Protein AF-A0AAX2QEC2-F1 (afdb_monomer_lite)

Structure (mmCIF, N/CA/C/O backbone):
data_AF-A0AAX2QEC2-F1
#
_entry.id   AF-A0AAX2QEC2-F1
#
loop_
_atom_site.group_PDB
_atom_site.id
_atom_site.type_symbol
_atom_site.label_atom_id
_atom_site.label_alt_id
_atom_site.label_comp_id
_atom_site.label_asym_id
_atom_site.label_entity_id
_atom_site.label_seq_id
_atom_site.pdbx_PDB_ins_code
_atom_site.Cartn_x
_atom_site.Cartn_y
_atom_site.Cartn_z
_atom_site.occupancy
_atom_site.B_iso_or_equiv
_atom_site.auth_seq_id
_atom_site.auth_comp_id
_atom_site.auth_asym_id
_atom_site.auth_atom_id
_atom_site.pdbx_PDB_model_num
ATOM 1 N N . MET A 1 1 ? 20.674 9.245 12.504 1.00 83.12 1 MET A N 1
ATOM 2 C CA . MET A 1 1 ? 20.802 9.382 11.029 1.00 83.12 1 MET A CA 1
ATOM 3 C C . MET A 1 1 ? 20.194 8.205 10.262 1.00 83.12 1 MET A C 1
ATOM 5 O O . MET A 1 1 ? 19.569 8.452 9.243 1.00 83.12 1 MET A O 1
ATOM 9 N N . VAL A 1 2 ? 20.346 6.957 10.723 1.00 93.00 2 VAL A N 1
ATOM 10 C CA . VAL A 1 2 ? 19.793 5.765 10.044 1.00 93.00 2 VAL A CA 1
ATOM 11 C C . VAL A 1 2 ? 18.273 5.659 10.198 1.00 93.00 2 VAL A C 1
ATOM 13 O O . VAL A 1 2 ? 17.569 5.544 9.206 1.00 93.00 2 VAL A O 1
ATOM 16 N N . GLU A 1 3 ? 17.758 5.792 11.419 1.00 93.44 3 GLU A N 1
ATOM 17 C CA . GLU A 1 3 ? 16.328 5.628 11.724 1.00 93.44 3 GLU A CA 1
ATOM 18 C C . GLU A 1 3 ? 15.413 6.558 10.909 1.00 93.44 3 GLU A C 1
ATOM 20 O O . GLU A 1 3 ? 14.473 6.101 10.268 1.00 93.44 3 GLU A O 1
ATOM 25 N N . GLY A 1 4 ? 15.735 7.854 10.835 1.00 95.44 4 GLY A N 1
ATOM 26 C CA . GLY A 1 4 ? 14.963 8.803 10.024 1.00 95.44 4 GLY A CA 1
ATOM 27 C C . GLY A 1 4 ? 14.975 8.480 8.524 1.00 95.44 4 GLY A C 1
ATOM 28 O O . GLY A 1 4 ? 13.974 8.691 7.847 1.00 95.44 4 GLY A O 1
ATOM 29 N N . ARG A 1 5 ? 16.077 7.916 8.004 1.00 95.19 5 ARG A N 1
ATOM 30 C CA . ARG A 1 5 ? 16.149 7.454 6.607 1.00 95.19 5 ARG A CA 1
ATOM 31 C C . ARG A 1 5 ? 15.315 6.195 6.390 1.00 95.19 5 ARG A C 1
ATOM 33 O O . ARG A 1 5 ? 14.713 6.066 5.335 1.00 95.19 5 ARG A O 1
ATOM 40 N N . MET A 1 6 ? 15.253 5.303 7.378 1.00 96.19 6 MET A N 1
ATOM 41 C CA . MET A 1 6 ? 14.380 4.126 7.327 1.00 96.19 6 MET A CA 1
ATOM 42 C C . MET A 1 6 ? 12.912 4.514 7.342 1.00 96.19 6 MET A C 1
ATOM 44 O O . MET A 1 6 ? 12.148 3.992 6.537 1.00 96.19 6 MET A O 1
ATOM 48 N N . ARG A 1 7 ? 12.526 5.489 8.169 1.00 94.00 7 ARG A N 1
ATOM 49 C CA . ARG A 1 7 ? 11.157 6.010 8.144 1.00 94.00 7 ARG A CA 1
ATOM 50 C C . ARG A 1 7 ? 10.799 6.578 6.769 1.00 94.00 7 ARG A C 1
ATOM 52 O O . ARG A 1 7 ? 9.804 6.164 6.189 1.00 94.00 7 ARG A O 1
ATOM 59 N N . LYS A 1 8 ? 11.662 7.439 6.219 1.00 95.56 8 LYS A N 1
ATOM 60 C CA . LYS A 1 8 ? 11.465 8.022 4.886 1.00 95.56 8 LYS A CA 1
ATOM 61 C C . LYS A 1 8 ? 11.386 6.957 3.786 1.00 95.56 8 LYS A C 1
ATOM 63 O O . LYS A 1 8 ? 10.552 7.057 2.900 1.00 95.56 8 LYS A O 1
ATOM 68 N N . PHE A 1 9 ? 12.220 5.921 3.859 1.00 96.62 9 PHE A N 1
ATOM 69 C CA . PHE A 1 9 ? 12.163 4.810 2.913 1.00 96.62 9 PHE A CA 1
ATOM 70 C C . PHE A 1 9 ? 10.775 4.154 2.904 1.00 96.62 9 PHE A C 1
ATOM 72 O O . PHE A 1 9 ? 10.190 3.995 1.838 1.00 96.62 9 PHE A O 1
ATOM 79 N N . PHE A 1 10 ? 10.203 3.844 4.072 1.00 95.81 10 PHE A N 1
ATOM 80 C CA . PHE A 1 10 ? 8.850 3.280 4.141 1.00 95.81 10 PHE A CA 1
ATOM 81 C C . PHE A 1 10 ? 7.774 4.244 3.632 1.00 95.81 10 PHE A C 1
ATOM 83 O O . PHE A 1 10 ? 6.869 3.801 2.931 1.00 95.81 10 PHE A O 1
ATOM 90 N N . GLU A 1 11 ? 7.887 5.541 3.925 1.00 95.56 11 GLU A N 1
ATOM 91 C CA . GLU A 1 11 ? 6.990 6.577 3.386 1.00 95.56 11 GLU A CA 1
ATOM 92 C C . GLU A 1 11 ? 7.014 6.626 1.844 1.00 95.56 11 GLU A C 1
ATOM 94 O O . GLU A 1 11 ? 6.022 7.017 1.237 1.00 95.56 11 GLU A O 1
ATOM 99 N N . GLU A 1 12 ? 8.107 6.202 1.199 1.00 95.00 12 GLU A N 1
ATOM 100 C CA . GLU A 1 12 ? 8.240 6.179 -0.263 1.00 95.00 12 GLU A CA 1
ATOM 101 C C . GLU A 1 12 ? 7.785 4.848 -0.885 1.00 95.00 12 GLU A C 1
ATOM 103 O O . GLU A 1 12 ? 7.171 4.862 -1.954 1.00 95.00 12 GLU A O 1
ATOM 108 N N . VAL A 1 13 ? 8.042 3.701 -0.240 1.00 95.88 13 VAL A N 1
ATOM 109 C CA . VAL A 1 13 ? 7.846 2.377 -0.873 1.00 95.88 13 VAL A CA 1
ATOM 110 C C . VAL A 1 13 ? 6.710 1.524 -0.306 1.00 95.88 13 VAL A C 1
ATOM 112 O O . VAL A 1 13 ? 6.294 0.570 -0.962 1.00 95.88 13 VAL A O 1
ATOM 115 N N . ALA A 1 14 ? 6.203 1.813 0.895 1.00 96.31 14 ALA A N 1
ATOM 116 C CA . ALA A 1 14 ? 5.172 1.000 1.538 1.00 96.31 14 ALA A CA 1
ATOM 117 C C . ALA A 1 14 ? 3.810 1.700 1.476 1.00 96.31 14 ALA A C 1
ATOM 119 O O . ALA A 1 14 ? 3.615 2.732 2.114 1.00 96.31 14 ALA A O 1
ATOM 120 N N . LEU A 1 15 ? 2.846 1.100 0.764 1.00 96.62 15 LEU A N 1
ATOM 121 C CA . LEU A 1 15 ? 1.518 1.681 0.509 1.00 96.62 15 LEU A CA 1
ATOM 122 C C . LEU A 1 15 ? 0.870 2.287 1.762 1.00 96.62 15 LEU A C 1
ATOM 124 O O . LEU A 1 15 ? 0.414 3.421 1.743 1.00 96.62 15 LEU A O 1
ATOM 128 N N . LEU A 1 16 ? 0.851 1.545 2.870 1.00 96.62 16 LEU A N 1
ATOM 129 C CA . LEU A 1 16 ? 0.195 1.971 4.110 1.00 96.62 16 LEU A CA 1
ATOM 130 C C . LEU A 1 16 ? 0.886 3.163 4.798 1.00 96.62 16 LEU A C 1
ATOM 132 O O . LEU A 1 16 ? 0.247 3.886 5.565 1.00 96.62 16 LEU A O 1
ATOM 136 N N . SER A 1 17 ? 2.175 3.369 4.531 1.00 97.00 17 SER A N 1
ATOM 137 C CA . SER A 1 17 ? 2.990 4.456 5.083 1.00 97.00 17 SER A CA 1
ATOM 138 C C . SER A 1 17 ? 3.004 5.706 4.200 1.00 97.00 17 SER A C 1
ATOM 140 O O . SER A 1 17 ? 3.402 6.765 4.678 1.00 97.00 17 SER A O 1
ATOM 142 N N . GLN A 1 18 ? 2.571 5.602 2.944 1.00 97.25 18 GLN A N 1
ATOM 143 C CA . GLN A 1 18 ? 2.523 6.720 2.003 1.00 97.25 18 GLN A CA 1
ATOM 144 C C . GLN A 1 18 ? 1.454 7.749 2.390 1.00 97.25 18 GLN A C 1
ATOM 146 O O . GLN A 1 18 ? 0.418 7.403 2.967 1.00 97.25 18 GLN A O 1
ATOM 151 N N . ALA A 1 19 ? 1.690 9.012 2.028 1.00 97.19 19 ALA A N 1
ATOM 152 C CA . ALA A 1 19 ? 0.677 10.064 2.078 1.00 97.19 19 ALA A CA 1
ATOM 153 C C . ALA A 1 19 ? -0.479 9.739 1.120 1.00 97.19 19 ALA A C 1
ATOM 155 O O . ALA A 1 19 ? -0.268 9.216 0.021 1.00 97.19 19 ALA A O 1
ATOM 156 N N . PHE A 1 20 ? -1.709 10.036 1.528 1.00 96.44 20 PHE A N 1
ATOM 157 C CA . PHE A 1 20 ? -2.878 9.713 0.725 1.00 96.44 20 PHE A CA 1
ATOM 158 C C . PHE A 1 20 ? -3.072 10.732 -0.411 1.00 96.44 20 PHE A C 1
ATOM 160 O O . PHE A 1 20 ? -3.082 11.936 -0.202 1.00 96.44 20 PHE A O 1
ATOM 167 N N . VAL A 1 21 ? -3.233 10.267 -1.654 1.00 94.50 21 VAL A N 1
ATOM 168 C CA . VAL A 1 21 ? -3.214 11.156 -2.837 1.00 94.50 21 VAL A CA 1
ATOM 169 C C . VAL A 1 21 ? -4.380 12.155 -2.861 1.00 94.50 21 VAL A C 1
ATOM 171 O O . VAL A 1 21 ? -4.218 13.273 -3.339 1.00 94.50 21 VAL A O 1
ATOM 174 N N . ILE A 1 22 ? -5.555 11.769 -2.350 1.00 92.38 22 ILE A N 1
ATOM 175 C CA . ILE A 1 22 ? -6.749 12.635 -2.339 1.00 92.38 22 ILE A CA 1
ATOM 176 C C . ILE A 1 22 ? -6.635 13.716 -1.256 1.00 92.38 22 ILE A C 1
ATOM 178 O O . ILE A 1 22 ? -7.066 14.848 -1.460 1.00 92.38 22 ILE A O 1
ATOM 182 N N . ASN A 1 23 ? -6.048 13.362 -0.114 1.00 90.06 23 ASN A N 1
ATOM 183 C CA . ASN A 1 23 ? -5.749 14.269 0.983 1.00 90.06 23 ASN A CA 1
ATOM 184 C C . ASN A 1 23 ? -4.360 13.913 1.540 1.00 90.06 23 ASN A C 1
ATOM 186 O O . ASN A 1 23 ? -4.259 12.897 2.226 1.00 90.06 23 ASN A O 1
ATOM 190 N N . PRO A 1 24 ? -3.314 14.710 1.261 1.00 89.38 24 PRO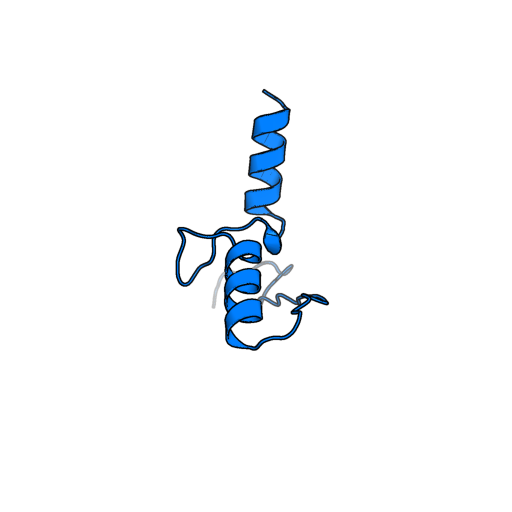 A N 1
ATOM 191 C CA . PRO A 1 24 ? -1.945 14.385 1.664 1.00 89.38 24 PRO A CA 1
ATOM 192 C C . PRO A 1 24 ? -1.662 14.497 3.167 1.00 89.38 24 PRO A C 1
ATOM 194 O O . PRO A 1 24 ? -0.572 14.112 3.586 1.00 89.38 24 PRO A O 1
ATOM 197 N N . ASP A 1 25 ? -2.594 15.032 3.964 1.00 94.06 25 ASP A N 1
ATOM 198 C CA . ASP A 1 25 ? -2.417 15.194 5.412 1.00 94.06 25 ASP A CA 1
ATOM 199 C C . ASP A 1 25 ? -2.323 13.834 6.145 1.00 94.06 25 ASP A C 1
ATOM 201 O O . ASP A 1 25 ? -1.375 13.627 6.912 1.00 94.06 25 ASP A O 1
ATOM 205 N N . PRO A 1 26 ? -3.256 12.877 5.943 1.00 96.19 26 PRO A N 1
ATOM 206 C CA . PRO A 1 26 ? -3.129 11.519 6.462 1.00 96.19 26 PRO A CA 1
ATOM 207 C C . PRO A 1 26 ? -2.292 10.594 5.565 1.00 96.19 26 PRO A C 1
ATOM 209 O O . PRO A 1 26 ? -2.182 10.755 4.348 1.00 96.19 26 PRO A O 1
ATOM 212 N N . THR A 1 27 ? -1.781 9.520 6.171 1.00 97.62 27 THR A N 1
ATOM 213 C CA . THR A 1 27 ? -1.296 8.356 5.420 1.00 97.62 27 THR A CA 1
ATOM 214 C C . THR A 1 27 ? -2.454 7.502 4.907 1.00 97.62 27 THR A C 1
ATOM 216 O O . THR A 1 27 ? -3.576 7.578 5.415 1.00 97.62 27 THR A O 1
ATOM 219 N N . VAL A 1 28 ? -2.180 6.604 3.960 1.00 96.88 28 VAL A N 1
ATOM 220 C CA . VAL A 1 28 ? -3.163 5.617 3.482 1.00 96.88 28 VAL A CA 1
ATOM 221 C C . VAL A 1 28 ? -3.711 4.765 4.636 1.00 96.88 28 VAL A C 1
ATOM 223 O O . VAL A 1 28 ? -4.917 4.546 4.711 1.00 96.88 28 VAL A O 1
ATOM 226 N N . ALA A 1 29 ? -2.870 4.336 5.587 1.00 96.81 29 ALA A N 1
ATOM 227 C CA . ALA A 1 29 ? -3.339 3.591 6.762 1.00 96.81 29 ALA A CA 1
ATOM 228 C C . ALA A 1 29 ? -4.300 4.402 7.645 1.00 96.81 29 ALA A C 1
ATOM 230 O O . ALA A 1 29 ? -5.255 3.847 8.189 1.00 96.81 29 ALA A O 1
ATOM 231 N N . ALA A 1 30 ? -4.056 5.705 7.807 1.00 96.75 30 ALA A N 1
ATOM 232 C CA . ALA A 1 30 ? -4.952 6.572 8.563 1.00 96.75 30 ALA A CA 1
ATOM 233 C C . ALA A 1 30 ? -6.290 6.761 7.830 1.00 96.75 30 ALA A C 1
ATOM 235 O O . ALA A 1 30 ? -7.338 6.610 8.455 1.00 96.75 30 ALA A O 1
ATOM 236 N N . ALA A 1 31 ? -6.255 6.965 6.511 1.00 96.12 31 ALA A N 1
ATOM 237 C CA . ALA A 1 31 ? -7.458 7.051 5.683 1.00 96.12 31 ALA A CA 1
ATOM 238 C C . ALA A 1 31 ? -8.298 5.758 5.738 1.00 96.12 31 ALA A C 1
ATOM 240 O O . ALA A 1 31 ? -9.524 5.813 5.826 1.00 96.12 31 ALA A O 1
ATOM 241 N N . ILE A 1 32 ? -7.654 4.583 5.765 1.00 96.19 32 ILE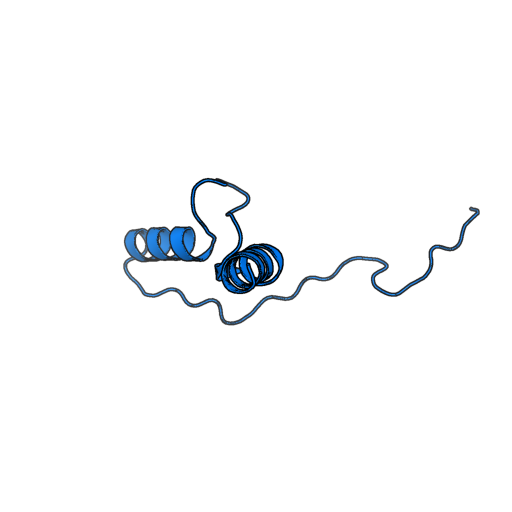 A N 1
ATOM 242 C CA . ILE A 1 32 ? -8.348 3.297 5.944 1.00 96.19 32 ILE A CA 1
ATOM 243 C C . ILE A 1 32 ? -9.057 3.249 7.300 1.00 96.19 32 ILE A C 1
ATOM 245 O O . ILE A 1 32 ? -10.233 2.905 7.347 1.00 96.19 32 ILE A O 1
ATOM 249 N N . LYS A 1 33 ? -8.400 3.659 8.391 1.00 96.31 33 LYS A N 1
ATOM 250 C CA . LYS A 1 33 ? -9.030 3.693 9.725 1.00 96.31 33 LYS A CA 1
ATOM 251 C C . LYS A 1 33 ? -10.228 4.639 9.800 1.00 96.31 33 LYS A C 1
ATOM 253 O O . LYS A 1 33 ? -11.158 4.404 10.570 1.00 96.31 33 LYS A O 1
ATOM 258 N N . GLU A 1 34 ? -10.210 5.735 9.051 1.00 95.06 34 GLU A N 1
ATOM 259 C CA . GLU A 1 34 ? -11.369 6.624 8.939 1.00 95.06 34 GLU A CA 1
ATOM 260 C C . GLU A 1 34 ? -12.512 5.950 8.175 1.00 95.06 34 GLU A C 1
ATOM 262 O O . GLU A 1 34 ? -13.661 6.002 8.619 1.00 95.06 34 GLU A O 1
ATOM 267 N N . ALA A 1 35 ? -12.196 5.241 7.088 1.00 95.31 35 ALA A N 1
ATOM 268 C CA . ALA A 1 35 ? -13.171 4.453 6.343 1.00 95.31 35 ALA A CA 1
ATOM 269 C C . ALA A 1 35 ? -13.771 3.310 7.185 1.00 95.31 35 ALA A C 1
ATOM 271 O O . ALA A 1 35 ? -14.983 3.107 7.145 1.00 95.31 35 ALA A O 1
ATOM 272 N N . GLU A 1 36 ? -12.971 2.620 8.007 1.00 97.00 36 GLU A N 1
ATOM 273 C CA . GLU A 1 36 ? -13.451 1.586 8.940 1.00 97.00 36 GLU A CA 1
ATOM 274 C C . GLU A 1 36 ? -14.524 2.135 9.885 1.00 97.00 36 GLU A C 1
ATOM 276 O O . GLU A 1 36 ? -15.553 1.496 10.101 1.00 97.00 36 GLU A O 1
ATOM 281 N N . LYS A 1 37 ? -14.323 3.348 10.419 1.00 96.12 37 LYS A N 1
ATOM 282 C CA . LYS A 1 37 ? -15.308 4.011 11.289 1.00 96.12 37 LYS A CA 1
ATOM 283 C C . LYS A 1 37 ? -16.592 4.358 10.542 1.00 96.12 37 LYS A C 1
ATOM 285 O O . LYS A 1 37 ? -17.668 4.238 11.119 1.00 96.12 37 LYS A O 1
ATOM 290 N N . ALA A 1 38 ? -16.480 4.798 9.289 1.00 95.25 38 ALA A N 1
ATOM 291 C CA . ALA A 1 38 ? -17.635 5.147 8.468 1.00 95.25 38 ALA A CA 1
ATOM 292 C C . ALA A 1 38 ? -18.465 3.911 8.082 1.00 95.25 38 ALA A C 1
ATOM 294 O O . ALA A 1 38 ? -19.692 3.979 8.053 1.00 95.25 38 ALA A O 1
ATOM 295 N N . VAL A 1 39 ? -17.802 2.785 7.805 1.00 96.25 39 VAL A N 1
ATOM 296 C CA . VAL A 1 39 ? -18.442 1.523 7.397 1.00 96.25 39 VAL A CA 1
ATOM 297 C C . VAL A 1 39 ? -18.893 0.683 8.601 1.00 96.25 39 VAL A C 1
ATOM 299 O O . VAL A 1 39 ? -19.853 -0.077 8.492 1.00 96.25 39 VAL A O 1
ATOM 302 N N . GLY A 1 40 ? -18.238 0.821 9.757 1.00 96.75 40 GLY A N 1
ATOM 303 C CA . GLY A 1 40 ? -18.527 0.047 10.969 1.00 96.75 40 GLY A CA 1
ATOM 304 C C . GLY A 1 40 ? -17.949 -1.373 10.961 1.00 96.75 40 GLY A C 1
ATOM 305 O O . GLY A 1 40 ? -18.410 -2.225 11.719 1.00 96.75 40 GLY A O 1
ATOM 306 N N . ALA A 1 41 ? -16.957 -1.640 10.110 1.00 97.06 41 ALA A N 1
ATOM 307 C CA . ALA A 1 41 ? -16.316 -2.943 9.955 1.00 97.06 41 ALA A CA 1
ATOM 308 C C . ALA A 1 41 ? -14.807 -2.778 9.687 1.00 97.06 41 ALA A C 1
ATOM 310 O O . ALA A 1 41 ? -14.407 -1.745 9.144 1.00 97.06 41 ALA A O 1
ATOM 311 N N . PRO A 1 42 ? -13.972 -3.771 10.050 1.00 96.19 42 PRO A N 1
ATOM 312 C CA . PRO A 1 42 ? -12.542 -3.737 9.758 1.00 96.19 42 PRO A CA 1
ATOM 313 C C . PRO A 1 42 ? -12.278 -3.813 8.250 1.00 96.19 42 PRO A C 1
ATOM 315 O O . PRO A 1 42 ? -12.977 -4.523 7.521 1.00 96.19 42 PRO A O 1
ATOM 318 N N . ILE A 1 43 ? -11.250 -3.102 7.793 1.00 96.81 43 ILE A N 1
ATOM 319 C CA . ILE A 1 43 ? -10.823 -3.045 6.395 1.00 96.81 43 ILE A CA 1
ATOM 320 C C . ILE A 1 43 ? -9.346 -3.420 6.335 1.00 96.81 43 ILE A C 1
ATOM 322 O O . ILE A 1 43 ? -8.487 -2.758 6.913 1.00 96.81 43 ILE A O 1
ATOM 326 N N . GLU A 1 44 ? -9.040 -4.460 5.567 1.00 95.62 44 GLU A N 1
ATOM 327 C CA . GLU A 1 44 ? -7.676 -4.929 5.353 1.00 95.62 44 GLU A CA 1
ATOM 328 C C . GLU A 1 44 ? -7.276 -4.795 3.881 1.00 95.62 44 GLU A C 1
ATOM 330 O O . GLU A 1 44 ? -8.039 -5.130 2.971 1.00 95.62 44 GLU A O 1
ATOM 335 N N . VAL A 1 45 ? -6.050 -4.324 3.638 1.00 95.94 45 VAL A N 1
ATOM 336 C CA . VAL A 1 45 ? -5.459 -4.313 2.296 1.00 95.94 45 VAL A CA 1
ATOM 337 C C . VAL A 1 45 ? -4.788 -5.658 2.045 1.00 95.94 45 VAL A C 1
ATOM 339 O O . VAL A 1 45 ? -3.653 -5.877 2.456 1.00 95.94 45 VAL A O 1
ATOM 342 N N . ALA A 1 46 ? -5.482 -6.546 1.332 1.00 97.19 46 ALA A N 1
ATOM 343 C CA . ALA A 1 46 ? -4.960 -7.872 0.990 1.00 97.19 46 ALA A CA 1
ATOM 344 C C . ALA A 1 46 ? -3.796 -7.834 -0.023 1.00 97.19 46 ALA A C 1
ATOM 346 O O . ALA A 1 46 ? -2.962 -8.735 -0.055 1.00 97.19 46 ALA A O 1
ATOM 347 N N . GLY A 1 47 ? -3.735 -6.802 -0.868 1.00 95.75 47 GLY A N 1
ATOM 348 C CA . GLY A 1 47 ? -2.678 -6.636 -1.860 1.00 95.75 47 GLY A CA 1
ATOM 349 C C . GLY A 1 47 ? -3.022 -5.590 -2.914 1.00 95.75 47 GLY A C 1
ATOM 350 O O . GLY A 1 47 ? -4.164 -5.142 -3.019 1.00 95.75 47 GLY A O 1
ATOM 351 N N . MET A 1 48 ? -2.023 -5.208 -3.710 1.00 95.31 48 MET A N 1
ATOM 352 C CA 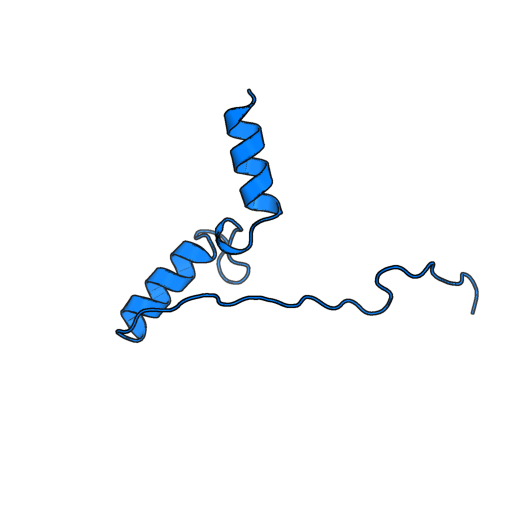. MET A 1 48 ? -2.202 -4.340 -4.872 1.00 95.31 48 MET A CA 1
ATOM 353 C C . MET A 1 48 ? -1.372 -4.842 -6.053 1.00 95.31 48 MET A C 1
ATOM 355 O O . MET A 1 48 ? -0.298 -5.412 -5.870 1.00 95.31 48 MET A O 1
ATOM 359 N N . ALA A 1 49 ? -1.849 -4.573 -7.265 1.00 95.81 49 ALA A N 1
ATOM 360 C C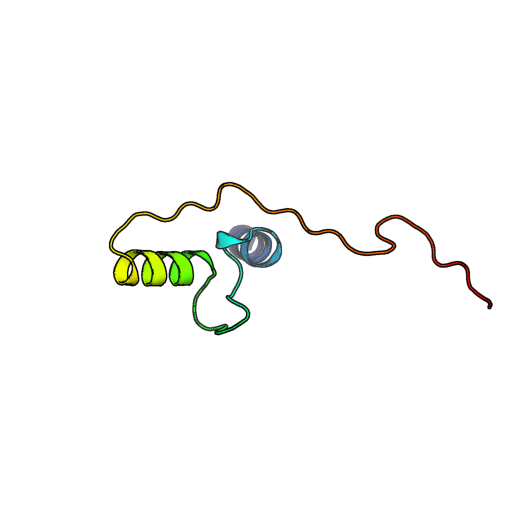A . ALA A 1 49 ? -1.076 -4.716 -8.489 1.00 95.81 49 ALA A CA 1
ATOM 361 C C . ALA A 1 49 ? -1.029 -3.355 -9.188 1.00 95.81 49 ALA A C 1
ATOM 363 O O . ALA A 1 49 ? -2.063 -2.711 -9.371 1.00 95.81 49 ALA A O 1
ATOM 364 N N . ARG A 1 50 ? 0.169 -2.914 -9.572 1.00 94.12 50 ARG A N 1
ATOM 365 C CA . ARG A 1 50 ? 0.379 -1.704 -10.369 1.00 94.12 50 ARG A CA 1
ATOM 366 C C . ARG A 1 50 ? 1.015 -2.133 -11.677 1.00 94.12 50 ARG A C 1
ATOM 368 O O . ARG A 1 50 ? 2.139 -2.614 -11.677 1.00 94.12 50 ARG A O 1
ATOM 375 N N . LEU A 1 51 ? 0.277 -1.972 -12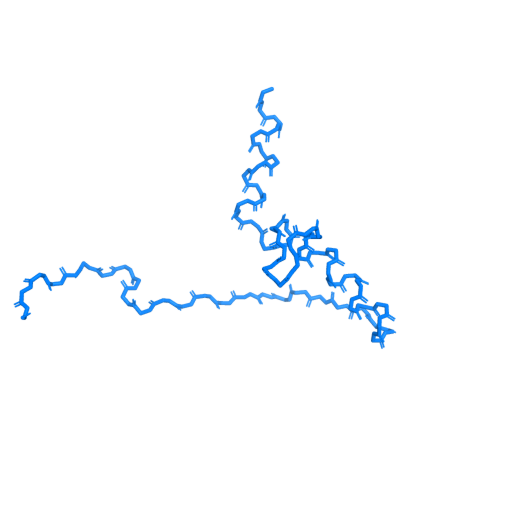.767 1.00 94.94 51 LEU A N 1
ATOM 376 C CA . LEU A 1 51 ? 0.734 -2.277 -14.117 1.00 94.94 51 LEU A CA 1
ATOM 377 C C . LEU A 1 51 ? 0.937 -0.959 -14.857 1.00 94.94 51 LEU A C 1
ATOM 379 O O . LEU A 1 51 ? 0.040 -0.113 -14.859 1.00 94.94 51 LEU A O 1
ATOM 383 N N . LEU A 1 52 ? 2.097 -0.782 -15.480 1.00 93.88 52 LEU A N 1
ATOM 384 C CA . LEU A 1 52 ? 2.359 0.344 -16.368 1.00 93.88 52 LEU A CA 1
ATOM 385 C C . LEU A 1 52 ? 2.649 -0.169 -17.779 1.00 93.88 52 LEU A C 1
ATOM 387 O O . LEU A 1 52 ? 3.464 -1.070 -17.975 1.00 93.88 52 LEU A O 1
ATOM 391 N N . LEU A 1 53 ? 1.986 0.423 -18.775 1.00 93.25 53 LEU A N 1
ATOM 392 C CA . LEU A 1 53 ? 2.289 0.129 -20.171 1.00 93.25 53 LEU A CA 1
ATOM 393 C C . LEU A 1 53 ? 3.747 0.498 -20.454 1.00 93.25 53 LEU A C 1
ATOM 395 O O . LEU A 1 53 ? 4.165 1.628 -20.213 1.00 93.25 53 LEU A O 1
ATOM 399 N N . GLY A 1 54 ? 4.503 -0.462 -20.975 1.00 91.62 54 GLY A N 1
ATOM 400 C CA . GLY A 1 54 ? 5.916 -0.268 -21.267 1.00 91.62 54 GLY A CA 1
ATOM 401 C C . GLY A 1 54 ? 6.855 -0.495 -20.073 1.00 91.62 54 GLY A C 1
ATOM 402 O O . GLY A 1 54 ? 8.044 -0.202 -20.167 1.00 91.62 54 GLY A O 1
ATOM 403 N N . GLU A 1 55 ? 6.363 -1.015 -18.946 1.00 90.94 55 GLU A N 1
ATOM 404 C CA . GLU A 1 55 ? 7.228 -1.389 -17.826 1.00 90.94 55 GLU A CA 1
ATOM 405 C C . GLU A 1 55 ? 8.234 -2.474 -18.248 1.00 90.94 55 GLU A C 1
ATOM 407 O O . GLU A 1 55 ? 7.855 -3.536 -18.738 1.00 90.94 55 GLU A O 1
ATOM 412 N N . GLY A 1 56 ? 9.530 -2.188 -18.087 1.00 89.06 56 GLY A N 1
ATOM 413 C CA . GLY A 1 56 ? 10.611 -3.118 -18.426 1.00 89.06 56 GLY A CA 1
ATOM 414 C C . GLY A 1 56 ? 10.980 -3.203 -19.912 1.00 89.06 56 GLY A C 1
ATOM 415 O O . GLY A 1 56 ? 11.835 -4.017 -20.257 1.00 89.06 56 GLY A O 1
ATOM 416 N N . VAL A 1 57 ? 10.398 -2.375 -20.789 1.00 90.69 57 VAL A N 1
ATOM 417 C CA . VAL A 1 57 ? 10.806 -2.291 -22.205 1.00 90.69 57 VAL A CA 1
ATOM 418 C C . VAL A 1 57 ? 11.521 -0.977 -22.504 1.00 90.69 57 VAL A C 1
ATOM 420 O O . VAL A 1 57 ? 11.190 0.074 -21.957 1.00 90.69 57 VAL A O 1
ATOM 423 N N . VAL A 1 58 ? 12.519 -1.036 -23.386 1.00 85.25 58 VAL A N 1
ATOM 424 C CA . VAL A 1 58 ? 13.215 0.159 -23.878 1.00 85.25 58 VAL A CA 1
ATOM 425 C C . VAL A 1 58 ? 12.344 0.814 -24.954 1.00 85.25 58 VAL A C 1
ATOM 427 O O . VAL A 1 58 ? 11.926 0.112 -25.880 1.00 85.25 58 VAL A O 1
ATOM 430 N N . PRO A 1 59 ? 12.059 2.127 -24.866 1.00 80.00 59 PRO A N 1
ATOM 431 C CA . PRO A 1 59 ? 11.375 2.839 -25.934 1.00 80.00 59 PRO A CA 1
ATOM 432 C C . PRO A 1 59 ? 12.170 2.716 -27.233 1.00 80.00 59 PRO A C 1
ATOM 434 O O . PRO A 1 59 ? 13.365 3.000 -27.274 1.00 80.00 59 PRO A O 1
ATOM 437 N N . ILE A 1 60 ? 11.502 2.301 -28.299 1.00 78.31 60 ILE A N 1
ATOM 438 C CA . ILE A 1 60 ? 12.037 2.435 -29.650 1.00 78.31 60 ILE A CA 1
ATOM 439 C C . ILE A 1 60 ? 11.937 3.912 -30.042 1.00 78.31 60 ILE A C 1
ATOM 441 O O . ILE A 1 60 ? 10.842 4.429 -30.253 1.00 78.31 60 ILE A O 1
ATOM 445 N N . GLU A 1 61 ? 13.068 4.616 -30.079 1.00 71.00 61 GLU A N 1
ATOM 446 C CA . GLU A 1 61 ? 13.110 5.980 -30.609 1.00 71.00 61 GLU A CA 1
ATOM 447 C C . GLU A 1 61 ? 12.910 5.949 -32.133 1.00 71.00 61 GLU A C 1
ATOM 449 O O . GLU A 1 61 ? 13.661 5.280 -32.843 1.00 71.00 61 GLU A O 1
ATOM 454 N N . GLY A 1 62 ? 11.915 6.693 -32.636 1.00 64.31 62 GLY A N 1
ATOM 455 C CA . GLY A 1 62 ? 11.789 7.018 -34.063 1.00 64.31 62 GLY A CA 1
ATOM 456 C C . GLY A 1 62 ? 10.647 6.344 -34.831 1.00 64.31 62 GLY A C 1
ATOM 457 O O . GLY A 1 62 ? 10.903 5.623 -35.795 1.00 64.31 62 GLY A O 1
ATOM 458 N N . VAL A 1 63 ? 9.397 6.663 -34.481 1.00 49.81 63 VAL A N 1
ATOM 459 C CA . VAL A 1 63 ? 8.321 6.775 -35.487 1.00 49.81 63 VAL A CA 1
ATOM 460 C C . VAL A 1 63 ? 8.032 8.251 -35.699 1.00 49.81 63 VAL A C 1
ATOM 462 O O . VAL A 1 63 ? 7.902 8.952 -34.670 1.00 49.81 63 VAL A O 1
#

Foldseek 3Di:
DVVVVVLVVCCPPPQQNDQDPVHRPDGPVVVQVVVCVVVVHHDDDPDDDDDDVQVPHDDDPDD

Secondary structure (DSSP, 8-state):
-HHHHHHHHHHHH-GGGSBPSS-SSSBHHHHHHHHHHHHTS-----------TTTT-------

pLDDT: mean 92.7, std 8.17, range [49.81, 97.62]

Sequence (63 aa):
MVEGRMRKFFEEVALLSQAFVIN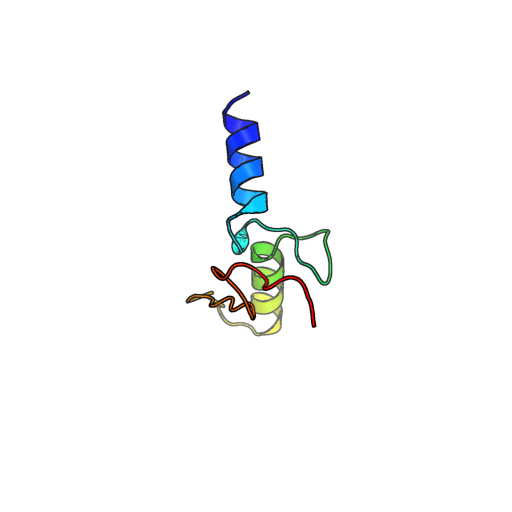PDPTVAAAIKEAEKAVGAPIEVAGMARLLLGEGVVPIEGV

Organism: NCBI:txid1076926

InterPro domains:
  IPR001816 Translation elongation factor EFTs/EF1B [MF_00050] (1-63)
  IPR001816 Translation elongation factor EFTs/EF1B [PTHR11741] (1-54)
  IPR014039 Translation elongation factor EFTs/EF1B, dimerisation [PF00889] (1-55)
  IPR036402 Elongation factor Ts, dimerisation domain superfamily [G3DSA:3.30.479.20] (14-54)
  IPR036402 Elongation factor Ts, dimerisation domain superfamily [SSF54713] (1-55)

Radius of gyration: 16.97 Å; chains: 1; bounding box: 39×23×47 Å